Protein AF-F9Q9Z7-F1 (afdb_monomer_lite)

Radius of gyration: 21.49 Å; chains: 1; bounding box: 48×44×51 Å

Sequence (162 aa):
MTDILRACGLTEQELMEPWLRKSTVADKKILQCQDPRLAKFNYKDSDGDDNVIWGGQIIYSWPQTFKANAITTIHHEYAPLVGGGMWLSGLINFTDFADKFCTDAAFKRAVKAKESQGIYYRELGYILKTGANWAKPIADFTLTIEKPKNQLVLFAGKVKVK

Structure (mmCIF, N/CA/C/O backbone):
data_AF-F9Q9Z7-F1
#
_entry.id   AF-F9Q9Z7-F1
#
loop_
_atom_site.group_PDB
_atom_site.id
_atom_site.type_symbol
_atom_site.label_atom_id
_atom_site.label_alt_id
_atom_site.label_comp_id
_atom_site.label_asym_id
_atom_site.label_entity_id
_atom_site.label_seq_id
_atom_site.pdbx_PDB_ins_code
_atom_site.Cartn_x
_atom_site.Cartn_y
_atom_site.Cartn_z
_atom_site.occupancy
_atom_site.B_iso_or_equiv
_atom_site.auth_seq_id
_atom_site.auth_comp_id
_atom_site.auth_asym_id
_atom_site.auth_atom_id
_atom_site.pdbx_PDB_model_num
ATOM 1 N N . MET A 1 1 ? -0.677 7.573 18.945 1.00 86.62 1 MET A N 1
ATOM 2 C CA . MET A 1 1 ? 0.136 8.480 18.106 1.00 86.62 1 MET A CA 1
ATOM 3 C C . MET A 1 1 ? -0.766 9.327 17.230 1.00 86.62 1 MET A C 1
ATOM 5 O O . MET A 1 1 ? -0.782 10.529 17.423 1.00 86.62 1 MET A O 1
ATOM 9 N N . THR A 1 2 ? -1.576 8.719 16.359 1.00 89.62 2 THR A N 1
ATOM 10 C CA . THR A 1 2 ? -2.548 9.426 15.505 1.00 89.62 2 THR A CA 1
ATOM 11 C C . THR A 1 2 ? -3.388 10.449 16.270 1.00 89.62 2 THR A C 1
ATOM 13 O O . THR A 1 2 ? -3.457 11.598 15.855 1.00 89.62 2 THR A O 1
ATOM 16 N N . ASP A 1 3 ? -3.928 10.085 17.436 1.00 91.62 3 ASP A N 1
ATOM 17 C CA . ASP A 1 3 ? -4.734 11.010 18.251 1.00 91.62 3 ASP A CA 1
ATOM 18 C C . ASP A 1 3 ? -3.932 12.188 18.818 1.00 91.62 3 ASP A C 1
ATOM 20 O O . ASP A 1 3 ? -4.465 13.283 18.952 1.00 91.62 3 ASP A O 1
ATOM 24 N N . ILE A 1 4 ? -2.643 11.982 19.114 1.00 92.75 4 ILE A N 1
ATOM 25 C CA . ILE A 1 4 ? -1.738 13.052 19.564 1.00 92.75 4 ILE A CA 1
ATOM 26 C C . ILE A 1 4 ? -1.559 14.067 18.434 1.00 92.75 4 ILE A C 1
ATOM 28 O O . ILE A 1 4 ? -1.733 15.264 18.628 1.00 92.75 4 ILE A O 1
ATOM 32 N N . LEU A 1 5 ? -1.267 13.575 17.229 1.00 92.88 5 LEU A N 1
ATOM 33 C CA . LEU A 1 5 ? -1.066 14.421 16.057 1.00 92.88 5 LEU A CA 1
ATOM 34 C C . LEU 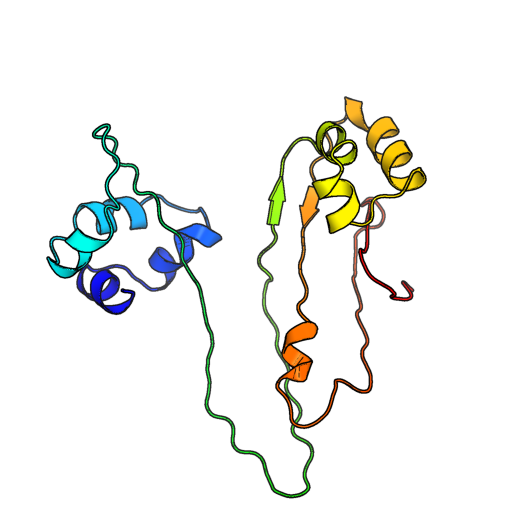A 1 5 ? -2.358 15.146 15.649 1.00 92.88 5 LEU A C 1
ATOM 36 O O . LEU A 1 5 ? -2.322 16.331 15.329 1.00 92.88 5 LEU A O 1
ATOM 40 N N . ARG A 1 6 ? -3.517 14.482 15.746 1.00 93.75 6 ARG A N 1
ATOM 41 C CA . ARG A 1 6 ? -4.828 15.119 15.536 1.00 93.75 6 ARG A CA 1
ATOM 42 C C . ARG A 1 6 ? -5.100 16.223 16.556 1.00 93.75 6 ARG A C 1
ATOM 44 O O . ARG A 1 6 ? -5.553 17.296 16.170 1.00 93.75 6 ARG A O 1
ATOM 51 N N . ALA A 1 7 ? -4.779 16.000 17.832 1.00 93.44 7 ALA A N 1
ATOM 52 C CA . ALA A 1 7 ? -4.890 17.030 18.868 1.00 93.44 7 ALA A CA 1
ATOM 53 C C . ALA A 1 7 ? -3.965 18.234 18.601 1.00 93.44 7 ALA A C 1
ATOM 55 O O . ALA A 1 7 ? -4.300 19.355 18.969 1.00 93.44 7 ALA A O 1
ATOM 56 N N . CYS A 1 8 ? -2.852 18.020 17.894 1.00 92.38 8 CYS A N 1
ATOM 57 C CA . CYS A 1 8 ? -1.962 19.070 17.396 1.00 92.38 8 CYS A CA 1
ATOM 58 C C . CYS A 1 8 ? -2.401 19.701 16.060 1.00 92.38 8 CYS A C 1
ATOM 60 O O . CYS A 1 8 ? -1.640 20.447 15.447 1.00 92.38 8 CYS A O 1
ATOM 62 N N . GLY A 1 9 ? -3.627 19.433 15.600 1.00 93.94 9 GLY A N 1
ATOM 63 C CA . GLY A 1 9 ? -4.217 20.090 14.432 1.00 93.94 9 GLY A CA 1
ATOM 64 C C . GLY A 1 9 ? -3.830 19.481 13.084 1.00 93.94 9 GLY A C 1
ATOM 65 O O . GLY A 1 9 ? -4.036 20.126 12.049 1.00 93.94 9 GLY A O 1
ATOM 66 N N . LEU A 1 10 ? -3.273 18.264 13.066 1.00 94.19 10 LEU A N 1
ATOM 67 C CA . LEU A 1 10 ? -3.090 17.515 11.825 1.00 94.19 10 LEU A CA 1
ATOM 68 C C . LEU A 1 10 ? -4.419 16.908 11.361 1.00 94.19 10 LEU A C 1
ATOM 70 O O . LEU A 1 10 ? -5.090 16.178 12.092 1.00 94.19 10 LEU A O 1
ATOM 74 N N . THR A 1 11 ? -4.768 17.189 10.113 1.00 93.12 11 THR A N 1
ATOM 75 C CA . THR A 1 11 ? -5.904 16.587 9.410 1.00 93.12 11 THR A CA 1
ATOM 76 C C . THR A 1 11 ? -5.576 15.170 8.939 1.00 93.12 11 THR A C 1
ATOM 78 O O . THR A 1 11 ? -4.414 14.773 8.859 1.00 93.12 11 THR A O 1
ATOM 81 N N . GLU A 1 12 ? -6.598 14.390 8.575 1.00 88.38 12 GLU A N 1
ATOM 82 C CA . GLU A 1 12 ? -6.377 13.056 8.004 1.00 88.38 12 GLU A CA 1
ATOM 83 C C . GLU A 1 12 ? -5.551 13.107 6.718 1.00 88.38 12 GLU A C 1
ATOM 85 O O . GLU A 1 12 ? -4.647 12.296 6.554 1.00 88.38 12 GLU A O 1
ATOM 90 N N . GLN A 1 13 ? -5.799 14.092 5.852 1.00 88.50 13 GLN A N 1
ATOM 91 C CA . GLN A 1 13 ? -5.035 14.274 4.621 1.00 88.50 13 GLN A CA 1
ATOM 92 C C . GLN A 1 13 ? -3.555 14.567 4.903 1.00 88.50 13 GLN A C 1
ATOM 94 O O . GLN A 1 13 ? -2.686 13.985 4.260 1.00 88.50 13 GLN A O 1
ATOM 99 N N . GLU A 1 14 ? -3.257 15.410 5.895 1.00 90.50 14 GLU A N 1
ATOM 100 C CA . GLU A 1 14 ? -1.877 15.706 6.303 1.00 90.50 14 GLU A CA 1
ATOM 101 C C . GLU A 1 14 ? -1.180 14.474 6.900 1.00 90.50 14 GLU A C 1
ATOM 103 O O . GLU A 1 14 ? -0.003 14.236 6.650 1.00 90.50 14 GLU A O 1
ATOM 108 N N . LEU A 1 15 ? -1.913 13.626 7.624 1.00 90.62 15 LEU A N 1
ATOM 109 C CA . LEU A 1 15 ? -1.389 12.355 8.137 1.00 90.62 15 LEU A CA 1
ATOM 110 C C . LEU A 1 15 ? -1.109 11.322 7.029 1.00 90.62 15 LEU A C 1
ATOM 112 O O . LEU A 1 15 ? -0.413 10.335 7.275 1.00 90.62 15 LEU A O 1
ATOM 116 N N . MET A 1 16 ? -1.618 11.544 5.813 1.00 88.00 16 MET A N 1
ATOM 117 C CA . MET A 1 16 ? -1.320 10.735 4.627 1.00 88.00 16 MET A CA 1
ATOM 118 C C . MET A 1 16 ? -0.123 11.263 3.819 1.00 88.00 16 MET A C 1
ATOM 120 O O . MET A 1 16 ? 0.286 10.604 2.863 1.00 88.00 16 MET A O 1
ATOM 124 N N . GLU A 1 17 ? 0.478 12.401 4.184 1.00 87.12 17 GLU A N 1
ATOM 125 C CA . GLU A 1 17 ? 1.597 13.003 3.439 1.00 87.12 17 GLU A CA 1
ATOM 126 C C . GLU A 1 17 ? 2.808 12.086 3.207 1.00 87.12 17 GLU A C 1
ATOM 128 O O . GLU A 1 17 ? 3.343 12.131 2.101 1.00 87.12 17 GLU A O 1
ATOM 133 N N . PRO A 1 18 ? 3.211 11.168 4.111 1.00 84.81 18 PRO A N 1
ATOM 134 C CA . PRO A 1 18 ? 4.303 10.236 3.818 1.00 84.81 18 PRO A CA 1
ATOM 135 C C . PRO A 1 18 ? 4.047 9.390 2.562 1.00 84.81 18 PRO A C 1
ATOM 137 O O . PRO A 1 18 ? 4.984 8.960 1.884 1.00 84.81 18 PRO A O 1
ATOM 140 N N . TRP A 1 19 ? 2.768 9.182 2.237 1.00 80.19 19 TRP A N 1
ATOM 141 C CA . TRP A 1 19 ? 2.303 8.457 1.062 1.00 80.19 19 TRP A CA 1
ATOM 142 C C . TRP A 1 19 ? 2.008 9.370 -0.130 1.00 80.19 19 TRP A C 1
ATOM 144 O O . TRP A 1 19 ? 2.283 8.989 -1.265 1.00 80.19 19 TRP A O 1
ATOM 154 N N . LEU A 1 20 ? 1.446 10.559 0.109 1.00 79.75 20 LEU A N 1
ATOM 155 C CA . LEU A 1 20 ? 1.052 11.495 -0.950 1.00 79.75 20 LEU A CA 1
ATOM 156 C C . LEU A 1 20 ? 2.224 12.343 -1.465 1.00 79.75 20 LEU A C 1
ATOM 158 O O . LEU A 1 20 ? 2.258 12.652 -2.656 1.00 79.75 20 LEU A O 1
ATOM 162 N N . ARG A 1 21 ? 3.163 12.703 -0.580 1.00 72.94 21 ARG A N 1
ATOM 163 C CA . ARG A 1 21 ? 4.323 13.581 -0.808 1.00 72.94 21 ARG A CA 1
ATOM 164 C C . ARG A 1 21 ? 3.963 14.873 -1.543 1.00 72.94 21 ARG A C 1
ATOM 166 O O . ARG A 1 21 ? 4.645 15.268 -2.487 1.00 72.94 21 ARG A O 1
ATOM 173 N N . LYS A 1 22 ? 2.857 15.506 -1.154 1.00 74.00 22 LYS A N 1
ATOM 174 C CA . LYS A 1 22 ? 2.342 16.720 -1.803 1.00 74.00 22 LYS A CA 1
ATOM 175 C C . LYS A 1 22 ? 2.761 17.989 -1.071 1.00 74.00 22 LYS A C 1
ATOM 177 O O . LYS A 1 22 ? 2.692 19.062 -1.667 1.00 74.00 22 LYS A O 1
ATOM 182 N N . SER A 1 23 ? 3.159 17.889 0.198 1.00 77.56 23 SER A N 1
ATOM 183 C CA . SER A 1 23 ? 3.392 19.048 1.056 1.00 77.56 23 SER A CA 1
ATOM 184 C C . SER A 1 23 ? 4.289 18.735 2.259 1.00 77.56 23 SER A C 1
ATOM 186 O O . SER A 1 23 ? 4.306 17.613 2.750 1.00 77.56 23 SER A O 1
ATOM 188 N N . THR A 1 24 ? 4.970 19.757 2.788 1.00 80.69 24 THR A N 1
ATOM 189 C CA . THR A 1 24 ? 5.709 19.716 4.070 1.00 80.69 24 THR A CA 1
ATOM 190 C C . THR A 1 24 ? 4.902 20.303 5.236 1.00 80.69 24 THR A C 1
ATOM 192 O O . THR A 1 24 ? 5.420 20.548 6.324 1.00 80.69 24 THR A O 1
ATOM 195 N N . VAL A 1 25 ? 3.606 20.575 5.036 1.00 87.75 25 VAL A N 1
ATOM 196 C CA . VAL A 1 25 ? 2.740 21.158 6.079 1.00 87.75 25 VAL A CA 1
ATOM 197 C C . VAL A 1 25 ? 2.619 20.233 7.293 1.00 87.75 25 VAL A C 1
ATOM 199 O O . VAL A 1 25 ? 2.663 20.715 8.426 1.00 87.75 25 VAL A O 1
ATOM 202 N N . ALA A 1 26 ? 2.501 18.920 7.074 1.00 89.94 26 ALA A N 1
ATOM 203 C CA . ALA A 1 26 ? 2.442 17.942 8.157 1.00 89.94 26 ALA A CA 1
ATOM 204 C C . ALA A 1 26 ? 3.720 17.976 9.011 1.00 89.94 26 ALA A C 1
ATOM 206 O O . ALA A 1 26 ? 3.630 18.016 10.236 1.00 89.94 26 ALA A O 1
ATOM 207 N N . ASP A 1 27 ? 4.883 18.069 8.366 1.00 88.56 27 ASP A N 1
ATOM 208 C CA . ASP A 1 27 ? 6.194 18.119 9.017 1.00 88.56 27 ASP A CA 1
ATOM 209 C C . ASP A 1 27 ? 6.291 19.314 9.972 1.00 88.56 27 ASP A C 1
ATOM 211 O O . ASP A 1 27 ? 6.567 19.158 11.164 1.00 88.56 27 ASP A O 1
ATOM 215 N N . LYS A 1 28 ? 5.924 20.506 9.482 1.00 88.56 28 LYS A N 1
ATOM 216 C CA . LYS A 1 28 ? 5.899 21.741 10.281 1.00 88.56 28 LYS A CA 1
ATOM 217 C C . LYS A 1 28 ? 4.968 21.629 11.488 1.00 88.56 28 LYS A C 1
ATOM 219 O O . LYS A 1 28 ? 5.346 22.012 12.594 1.00 88.56 28 LYS A O 1
ATOM 224 N N . LYS A 1 29 ? 3.765 21.075 11.301 1.00 91.06 29 LYS A N 1
ATOM 225 C CA . LYS A 1 29 ? 2.803 20.873 12.398 1.00 91.06 29 LYS A CA 1
ATOM 226 C C . LYS A 1 29 ? 3.312 19.869 13.435 1.00 91.06 29 LYS A C 1
ATOM 228 O O . LYS A 1 29 ? 3.120 20.082 14.630 1.00 91.06 29 LYS A O 1
ATOM 233 N N . ILE A 1 30 ? 3.985 18.800 13.007 1.00 90.50 30 ILE A N 1
ATOM 234 C CA . ILE A 1 30 ? 4.584 17.805 13.910 1.00 90.50 30 ILE A CA 1
ATOM 235 C C . ILE A 1 30 ? 5.708 18.436 14.743 1.00 90.50 30 ILE A C 1
ATOM 237 O O . ILE A 1 30 ? 5.770 18.225 15.956 1.00 90.50 30 ILE A O 1
ATOM 241 N N . LEU A 1 31 ? 6.570 19.249 14.129 1.00 88.31 31 LEU A N 1
ATOM 242 C CA . LEU A 1 31 ? 7.656 19.943 14.831 1.00 88.31 31 LEU A CA 1
ATOM 243 C C . LEU A 1 31 ? 7.145 20.957 15.866 1.00 88.31 31 LEU A C 1
ATOM 245 O O . LEU A 1 31 ? 7.736 21.083 16.942 1.00 88.31 31 LEU A O 1
ATOM 249 N N . GLN A 1 32 ? 6.027 21.626 15.567 1.00 89.12 32 GLN A N 1
ATOM 250 C CA . GLN A 1 32 ? 5.367 22.599 16.447 1.00 89.12 32 GLN A CA 1
ATOM 251 C C . GLN A 1 32 ? 4.482 21.961 17.529 1.00 89.12 32 GLN A C 1
ATOM 253 O O . GLN A 1 32 ? 4.077 22.645 18.470 1.00 89.12 32 GLN A O 1
ATOM 258 N N . CYS A 1 33 ? 4.180 20.665 17.430 1.00 90.69 33 CYS A N 1
ATOM 259 C CA . CYS A 1 33 ? 3.360 19.955 18.406 1.00 90.69 33 CYS A CA 1
ATOM 260 C C . CYS A 1 33 ? 4.098 19.834 19.750 1.00 90.69 33 CYS A C 1
ATOM 262 O O . CYS A 1 33 ? 5.138 19.184 19.850 1.00 90.69 33 CYS A O 1
ATOM 264 N N . GLN A 1 34 ? 3.541 20.444 20.800 1.00 89.69 34 GLN A N 1
ATOM 265 C CA . GLN A 1 34 ? 4.125 20.470 22.151 1.00 89.69 34 GLN A CA 1
ATOM 266 C C . GLN A 1 34 ? 3.593 19.355 23.065 1.00 89.69 34 GLN A C 1
ATOM 268 O O . GLN A 1 34 ? 3.776 19.408 24.280 1.00 89.69 34 GLN A O 1
ATOM 273 N N . ASP A 1 35 ? 2.914 18.344 22.512 1.00 92.12 35 ASP A N 1
ATOM 274 C CA . ASP A 1 35 ? 2.385 17.252 23.325 1.00 92.12 35 ASP A CA 1
ATOM 275 C C . ASP A 1 35 ? 3.545 16.439 23.940 1.00 92.12 35 ASP A C 1
ATOM 277 O O . ASP A 1 35 ? 4.345 15.848 23.204 1.00 92.12 35 ASP A O 1
ATOM 281 N N . PRO A 1 36 ? 3.645 16.351 25.280 1.00 89.94 36 PRO A N 1
ATOM 282 C CA . PRO A 1 36 ? 4.777 15.711 25.951 1.00 89.94 36 PRO A CA 1
ATOM 283 C C . PRO A 1 36 ? 4.899 14.220 25.618 1.00 89.94 36 PRO A C 1
ATOM 285 O O . PRO A 1 36 ? 5.981 13.642 25.716 1.00 89.94 36 PRO A O 1
ATOM 288 N N . ARG A 1 37 ? 3.815 13.576 25.165 1.00 90.50 37 ARG A N 1
ATOM 289 C CA . ARG A 1 37 ? 3.824 12.166 24.756 1.00 90.50 37 ARG A CA 1
ATOM 290 C C . ARG A 1 37 ? 4.612 11.937 23.466 1.00 90.50 37 ARG A C 1
ATOM 292 O O . ARG A 1 37 ? 4.934 10.781 23.184 1.00 90.50 37 ARG A O 1
ATOM 299 N N . LEU A 1 38 ? 4.926 12.988 22.697 1.00 86.81 38 LEU A N 1
ATOM 300 C CA . LEU A 1 38 ? 5.791 12.895 21.518 1.00 86.81 38 LEU A CA 1
ATOM 301 C C . LEU A 1 38 ? 7.283 12.800 21.860 1.00 86.81 38 LEU A C 1
ATOM 303 O O . LEU A 1 38 ? 8.050 12.270 21.056 1.00 86.81 38 LEU A O 1
ATOM 307 N N . ALA A 1 39 ? 7.698 13.242 23.052 1.00 83.81 39 ALA A N 1
ATOM 308 C CA . ALA A 1 39 ? 9.111 13.297 23.439 1.00 83.81 39 ALA A CA 1
ATOM 309 C C . ALA A 1 39 ? 9.819 11.932 23.347 1.00 83.81 39 ALA A C 1
ATOM 311 O O . ALA A 1 39 ? 11.002 11.861 23.031 1.00 83.81 39 ALA A O 1
ATOM 312 N N . LYS A 1 40 ? 9.083 10.830 23.544 1.00 86.75 40 LYS A N 1
ATOM 313 C CA . LYS A 1 40 ? 9.626 9.463 23.490 1.00 86.75 40 LYS A CA 1
ATOM 314 C C . LYS A 1 40 ? 10.016 8.967 22.092 1.00 86.75 40 LYS A C 1
ATOM 316 O O . LYS A 1 40 ? 10.605 7.898 21.992 1.00 86.75 40 LYS A O 1
ATOM 321 N N . PHE A 1 41 ? 9.630 9.670 21.026 1.00 84.00 41 PHE A N 1
ATOM 322 C CA . PHE A 1 41 ? 9.814 9.195 19.648 1.00 84.00 41 PHE A CA 1
ATOM 323 C C . PHE A 1 41 ? 11.059 9.750 18.954 1.00 84.00 41 PHE A C 1
ATOM 325 O O . PHE A 1 41 ? 11.308 9.356 17.823 1.00 84.00 41 PHE A O 1
ATOM 332 N N . ASN A 1 42 ? 11.817 10.642 19.607 1.00 79.38 42 ASN A N 1
ATOM 333 C CA . ASN A 1 42 ? 13.044 11.251 19.074 1.00 79.38 42 ASN A CA 1
ATOM 334 C C . ASN A 1 42 ? 12.938 11.643 17.585 1.00 79.38 42 ASN A C 1
ATOM 336 O O . ASN A 1 42 ? 13.777 11.287 16.766 1.00 79.38 42 ASN A O 1
ATOM 340 N N . TYR A 1 43 ? 11.834 12.308 17.237 1.00 79.50 43 TYR A N 1
ATOM 341 C CA . TYR A 1 43 ? 11.413 12.548 15.854 1.00 79.50 43 TYR A CA 1
ATOM 342 C C . TYR A 1 43 ? 12.038 13.807 15.235 1.00 79.50 43 TYR A C 1
ATOM 344 O O . TYR A 1 43 ? 11.867 14.061 14.046 1.00 79.50 43 TYR A O 1
ATOM 352 N N . LYS A 1 44 ? 12.715 14.621 16.047 1.00 73.81 44 LYS A N 1
ATOM 353 C CA . LYS A 1 44 ? 13.413 15.829 15.608 1.00 73.81 44 LYS A CA 1
ATOM 354 C C . LYS A 1 44 ? 14.824 15.431 15.201 1.00 73.81 44 LYS A C 1
ATOM 356 O O . LYS A 1 44 ? 15.478 14.717 15.962 1.00 73.81 44 LYS A O 1
ATOM 361 N N . ASP A 1 45 ? 15.265 15.867 14.028 1.00 64.50 45 ASP A N 1
ATOM 362 C CA . ASP A 1 45 ? 16.649 15.657 13.622 1.00 64.50 45 ASP A CA 1
ATOM 363 C C . ASP A 1 45 ? 17.599 16.465 14.524 1.00 64.50 45 ASP A C 1
ATOM 365 O O . ASP A 1 45 ? 17.244 17.519 15.060 1.00 64.50 45 ASP A O 1
ATOM 369 N N . SER A 1 46 ? 18.804 15.939 14.719 1.00 57.59 46 SER A N 1
ATOM 370 C CA . SER A 1 46 ? 19.835 16.499 15.600 1.00 57.59 46 SER A CA 1
ATOM 371 C C . SER A 1 46 ? 20.442 17.785 15.029 1.00 57.59 46 SER A C 1
ATOM 373 O O . SER A 1 46 ? 21.013 18.577 15.777 1.00 57.59 46 SER A O 1
ATOM 375 N N . ASP A 1 47 ? 20.280 18.002 13.721 1.00 61.53 47 ASP A N 1
ATOM 376 C CA . ASP A 1 47 ? 20.988 19.026 12.950 1.00 61.53 47 ASP A CA 1
ATOM 377 C C . ASP A 1 47 ? 20.237 20.370 12.844 1.00 61.53 47 ASP A C 1
ATOM 379 O O . ASP A 1 47 ? 20.709 21.298 12.191 1.00 61.53 47 ASP A O 1
ATOM 383 N N . GLY A 1 48 ? 19.085 20.517 13.514 1.00 54.72 48 GLY A N 1
ATOM 384 C CA . GLY A 1 48 ? 18.340 21.785 13.566 1.00 54.72 48 GLY A CA 1
ATOM 385 C C . GLY A 1 48 ? 17.613 22.162 12.271 1.00 54.72 48 GLY A C 1
ATOM 386 O O . GLY A 1 48 ? 17.158 23.298 12.142 1.00 54.72 48 GLY A O 1
ATOM 387 N N . ASP A 1 49 ? 17.501 21.227 11.329 1.00 59.00 49 ASP A N 1
ATOM 388 C CA . ASP A 1 49 ? 16.707 21.385 10.114 1.00 59.00 49 ASP A CA 1
ATOM 389 C C . ASP A 1 49 ? 15.205 21.206 10.417 1.00 59.00 49 ASP A C 1
ATOM 391 O O . ASP A 1 49 ? 14.823 20.465 11.328 1.00 59.00 49 ASP A O 1
ATOM 395 N N . ASP A 1 50 ? 14.332 21.828 9.619 1.00 65.19 50 ASP A N 1
AT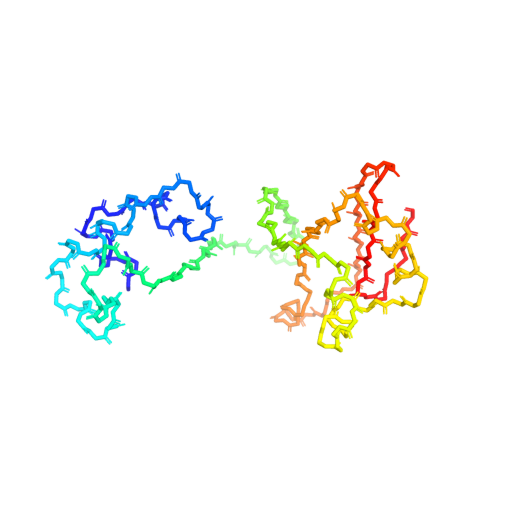OM 396 C CA . ASP A 1 50 ? 12.861 21.697 9.692 1.00 65.19 50 ASP A CA 1
ATOM 397 C C . ASP A 1 50 ? 12.373 20.302 9.219 1.00 65.19 50 ASP A C 1
ATOM 399 O O . ASP A 1 50 ? 11.211 20.107 8.848 1.00 65.19 50 ASP A O 1
ATOM 403 N N . ASN A 1 51 ? 13.263 19.309 9.230 1.00 67.50 51 ASN A N 1
ATOM 404 C CA . ASN A 1 51 ? 13.034 17.967 8.732 1.00 67.50 51 ASN A CA 1
ATOM 405 C C . ASN A 1 51 ? 12.704 17.017 9.893 1.00 67.50 51 ASN A C 1
ATOM 407 O O . ASN A 1 51 ? 13.492 16.801 10.813 1.00 67.50 51 ASN A O 1
ATOM 411 N N . VAL A 1 52 ? 11.510 16.423 9.841 1.00 81.75 52 VAL A N 1
ATOM 412 C CA . VAL A 1 52 ? 11.085 15.329 10.726 1.00 81.75 52 VAL A CA 1
ATOM 413 C C . VAL A 1 52 ? 11.092 14.025 9.942 1.00 81.75 52 VAL A C 1
ATOM 415 O O . VAL A 1 52 ? 10.491 13.923 8.873 1.00 81.75 52 VAL A O 1
ATOM 418 N N . ILE A 1 53 ? 11.735 12.995 10.488 1.00 79.75 53 ILE A N 1
ATOM 419 C CA . ILE A 1 53 ? 11.713 11.655 9.895 1.00 79.75 53 ILE A CA 1
ATOM 420 C C . ILE A 1 53 ? 10.536 10.888 10.490 1.00 79.75 53 ILE A C 1
ATOM 422 O O . ILE A 1 53 ? 10.553 10.485 11.653 1.00 79.75 53 ILE A O 1
ATOM 426 N N . TRP A 1 54 ? 9.502 10.664 9.684 1.00 86.00 54 TRP A N 1
ATOM 427 C CA . TRP A 1 54 ? 8.334 9.896 10.099 1.00 86.00 54 TRP A CA 1
ATOM 428 C C . TRP A 1 54 ? 7.700 9.132 8.934 1.00 86.00 54 TRP A C 1
ATOM 430 O O . TRP A 1 54 ? 7.908 9.431 7.760 1.00 86.00 54 TRP A O 1
ATOM 440 N N . GLY A 1 55 ? 6.920 8.111 9.282 1.00 86.69 55 GLY A N 1
ATOM 441 C CA . GLY A 1 55 ? 6.108 7.338 8.351 1.00 86.69 55 GLY A CA 1
ATOM 442 C C . GLY A 1 55 ? 4.682 7.206 8.873 1.00 86.69 55 GLY A C 1
ATOM 443 O O . GLY A 1 55 ? 4.434 7.303 10.075 1.00 86.69 55 GLY A O 1
ATOM 444 N N . GLY A 1 56 ? 3.737 6.979 7.965 1.00 85.19 56 GLY A N 1
ATOM 445 C CA . GLY A 1 56 ? 2.337 6.738 8.301 1.00 85.19 56 GLY A CA 1
ATOM 446 C C . GLY A 1 56 ? 1.919 5.322 7.927 1.00 85.19 56 GLY A C 1
ATOM 447 O O . GLY A 1 56 ? 2.468 4.738 7.003 1.00 85.19 56 GLY A O 1
ATOM 448 N N . GLN A 1 57 ? 0.899 4.786 8.591 1.00 87.00 57 GLN A N 1
ATOM 449 C CA . GLN A 1 57 ? 0.171 3.601 8.134 1.00 87.00 57 GLN A CA 1
ATOM 450 C C . GLN A 1 57 ? -1.314 3.948 8.084 1.00 87.00 57 GLN A C 1
ATOM 452 O O . GLN A 1 57 ? -1.857 4.485 9.047 1.00 87.00 57 GLN A O 1
ATOM 457 N N . ILE A 1 58 ? -1.962 3.640 6.962 1.00 85.12 58 ILE A N 1
ATOM 458 C CA . ILE A 1 58 ? -3.398 3.859 6.777 1.00 85.12 58 ILE A CA 1
ATOM 459 C C . ILE A 1 58 ? -4.087 2.499 6.857 1.00 85.12 58 ILE A C 1
ATOM 461 O O . ILE A 1 58 ? -3.726 1.576 6.127 1.00 85.12 58 ILE A O 1
ATOM 465 N N . ILE A 1 59 ? -5.066 2.377 7.753 1.00 87.94 59 ILE A N 1
ATOM 466 C CA . ILE A 1 59 ? -5.861 1.162 7.941 1.00 87.94 59 ILE A CA 1
ATOM 467 C C . ILE A 1 59 ? -7.334 1.550 7.851 1.00 87.94 59 ILE A C 1
ATOM 469 O O . ILE A 1 59 ? -7.825 2.316 8.677 1.00 87.94 59 ILE A O 1
ATOM 473 N N . TYR A 1 60 ? -8.034 0.998 6.863 1.00 88.56 60 TYR A N 1
ATOM 474 C CA . TYR A 1 60 ? -9.488 1.089 6.761 1.00 88.56 60 TYR A CA 1
ATOM 475 C C . TYR A 1 60 ? -10.103 -0.137 7.438 1.00 88.56 60 TYR A C 1
ATOM 477 O O . TYR A 1 60 ? -9.732 -1.266 7.123 1.00 88.56 60 TYR A O 1
ATOM 485 N N . SER A 1 61 ? -11.017 0.087 8.381 1.00 91.81 61 SER A N 1
ATOM 486 C CA . SER A 1 61 ? -11.689 -0.968 9.144 1.00 91.81 61 SER A CA 1
ATOM 487 C C . SER A 1 61 ? -13.177 -0.665 9.245 1.00 91.81 61 SER A C 1
ATOM 489 O O . SER A 1 61 ? -13.562 0.483 9.467 1.00 91.81 61 SER A O 1
ATOM 491 N N . TRP A 1 62 ? -14.009 -1.688 9.077 1.00 94.06 62 TRP A N 1
ATOM 492 C CA . TRP A 1 62 ? -15.459 -1.587 9.198 1.00 94.06 62 TRP A CA 1
ATOM 493 C C . TRP A 1 62 ? -16.031 -2.869 9.817 1.00 94.06 62 TRP A C 1
ATOM 495 O O . TRP A 1 62 ? -15.516 -3.962 9.563 1.00 94.06 62 TRP A O 1
ATOM 505 N N . PRO A 1 63 ? -17.094 -2.768 10.636 1.00 95.44 63 PRO A N 1
ATOM 506 C CA . PRO A 1 63 ? -17.819 -3.941 11.099 1.00 95.44 63 PRO A CA 1
ATOM 507 C C . PRO A 1 63 ? -18.598 -4.575 9.939 1.00 95.44 63 PRO A C 1
ATOM 509 O O . PRO A 1 63 ? -19.191 -3.878 9.117 1.00 95.44 63 PRO A O 1
ATOM 512 N N . GLN A 1 64 ? -18.637 -5.907 9.902 1.00 93.81 64 GLN A N 1
ATOM 513 C CA . GLN A 1 64 ? -19.394 -6.675 8.915 1.00 93.81 64 GLN A CA 1
ATOM 514 C C . GLN A 1 64 ? -20.225 -7.743 9.623 1.00 93.81 64 GLN A C 1
ATOM 516 O O . GLN A 1 64 ? -19.700 -8.548 10.391 1.00 93.81 64 GLN A O 1
ATOM 521 N N . THR A 1 65 ? -21.523 -7.790 9.331 1.00 94.69 65 THR A N 1
ATOM 522 C CA . THR A 1 65 ? -22.391 -8.889 9.765 1.00 94.69 65 THR A CA 1
ATOM 523 C C . THR A 1 65 ? -22.456 -9.951 8.670 1.00 94.69 65 THR A C 1
ATOM 525 O O . THR A 1 65 ? -22.738 -9.644 7.509 1.00 94.69 65 THR A O 1
ATOM 528 N N . PHE A 1 66 ? -22.209 -11.209 9.037 1.00 93.06 66 PHE A N 1
ATOM 529 C CA . PHE A 1 66 ? -22.296 -12.360 8.139 1.00 93.06 66 PHE A CA 1
ATOM 530 C C . PHE A 1 66 ? -23.576 -13.139 8.434 1.00 93.06 66 PHE A C 1
ATOM 532 O O . PHE A 1 66 ? -23.814 -13.548 9.570 1.00 93.06 66 PHE A O 1
ATOM 539 N N . LYS A 1 67 ? -24.415 -13.339 7.415 1.00 95.00 67 LYS A N 1
ATOM 540 C CA . LYS A 1 67 ? -25.612 -14.176 7.548 1.00 95.00 67 LYS A CA 1
ATOM 541 C C . LYS A 1 67 ? -25.198 -15.649 7.569 1.00 95.00 67 LYS A C 1
ATOM 543 O O . LYS A 1 67 ? -24.355 -16.067 6.776 1.00 95.00 67 LYS A O 1
ATOM 548 N N . ALA A 1 68 ? -25.803 -16.432 8.460 1.00 95.50 68 ALA A N 1
ATOM 549 C CA . ALA A 1 68 ? -25.562 -17.869 8.522 1.00 95.50 68 ALA A CA 1
ATOM 550 C C . ALA A 1 68 ? -25.919 -18.534 7.182 1.00 95.50 68 ALA A C 1
ATOM 552 O O . ALA A 1 68 ? -26.944 -18.210 6.584 1.00 95.50 68 ALA A O 1
ATOM 553 N N . ASN A 1 69 ? -25.075 -19.468 6.732 1.00 94.06 69 ASN A N 1
ATOM 554 C CA . ASN A 1 69 ? -25.263 -20.247 5.501 1.00 94.06 69 ASN A CA 1
ATOM 555 C C . ASN A 1 69 ? -25.453 -19.407 4.221 1.00 94.06 69 ASN A C 1
ATOM 557 O O . ASN A 1 69 ? -26.068 -19.873 3.266 1.00 94.06 69 ASN A O 1
ATOM 561 N N . ALA A 1 70 ? -24.929 -18.179 4.189 1.00 95.31 70 ALA A N 1
ATOM 562 C CA . ALA A 1 70 ? -25.020 -17.292 3.036 1.00 95.31 70 ALA A CA 1
ATOM 563 C C . ALA A 1 70 ? -23.635 -16.868 2.536 1.00 95.31 70 ALA A C 1
ATOM 565 O O . ALA A 1 70 ? -22.664 -16.823 3.292 1.00 95.31 70 ALA A O 1
ATOM 566 N N . ILE A 1 71 ? -23.564 -16.517 1.251 1.00 94.19 71 ILE A N 1
ATOM 567 C CA . ILE A 1 71 ? -22.373 -15.926 0.639 1.00 94.19 71 ILE A CA 1
ATOM 568 C C . ILE A 1 71 ? -22.423 -14.411 0.844 1.00 94.19 71 ILE A C 1
ATOM 570 O O . ILE A 1 71 ? -23.415 -13.767 0.505 1.00 94.19 71 ILE A O 1
ATOM 574 N N . THR A 1 72 ? -21.335 -13.843 1.364 1.00 93.81 72 THR A N 1
ATOM 575 C CA . THR A 1 72 ? -21.115 -12.393 1.400 1.00 93.81 72 THR A CA 1
ATOM 576 C C . THR A 1 72 ? -20.146 -12.014 0.288 1.00 93.81 72 THR A C 1
ATOM 578 O O . THR A 1 72 ? -19.009 -12.481 0.275 1.00 93.81 72 THR A O 1
ATOM 581 N N . THR A 1 73 ? -20.579 -11.146 -0.624 1.00 95.00 73 THR A N 1
ATOM 582 C CA . THR A 1 73 ? -19.725 -10.588 -1.680 1.00 95.00 73 THR A CA 1
ATOM 583 C C . THR A 1 73 ? -19.129 -9.265 -1.215 1.00 95.00 73 THR A C 1
ATOM 585 O O . THR A 1 73 ? -19.859 -8.380 -0.775 1.00 95.00 73 THR A O 1
ATOM 588 N N . ILE A 1 74 ? -17.807 -9.125 -1.327 1.00 93.19 74 ILE A N 1
ATOM 589 C CA . ILE A 1 74 ? -17.071 -7.904 -0.981 1.00 93.19 74 ILE A CA 1
ATOM 590 C C . ILE A 1 74 ? -16.445 -7.347 -2.259 1.00 93.19 74 ILE A C 1
ATOM 592 O O . ILE A 1 74 ? -15.797 -8.085 -3.000 1.00 93.19 74 ILE A O 1
ATOM 596 N N . HIS A 1 75 ? -16.632 -6.050 -2.503 1.00 95.06 75 HIS A N 1
ATOM 597 C CA . HIS A 1 75 ? -16.019 -5.322 -3.612 1.00 95.06 75 HIS A CA 1
ATOM 598 C C . HIS A 1 75 ? -15.203 -4.152 -3.061 1.00 95.06 75 HIS A C 1
ATOM 600 O O . HIS A 1 75 ? -15.722 -3.357 -2.280 1.00 95.06 75 HIS A O 1
ATOM 606 N N . HIS A 1 76 ? -13.939 -4.050 -3.470 1.00 93.94 76 HIS A N 1
ATOM 607 C CA . HIS A 1 76 ? -13.073 -2.921 -3.146 1.00 93.94 76 HIS A CA 1
ATOM 608 C C . HIS A 1 76 ? -12.653 -2.221 -4.433 1.00 93.94 76 HIS A C 1
ATOM 610 O O . HIS A 1 76 ? -12.158 -2.865 -5.355 1.00 93.94 76 HIS A O 1
ATOM 616 N N . GLU A 1 77 ? -12.782 -0.900 -4.447 1.00 94.94 77 GLU A N 1
ATOM 617 C CA . GLU A 1 77 ? -12.280 -0.036 -5.506 1.00 94.94 77 GLU A CA 1
ATOM 618 C C . GLU A 1 77 ? -11.467 1.083 -4.862 1.00 94.94 77 GLU A C 1
ATOM 620 O O . GLU A 1 77 ? -11.932 1.748 -3.935 1.00 94.94 77 GLU A O 1
ATOM 625 N N . TYR A 1 78 ? -10.222 1.247 -5.299 1.00 90.44 78 TYR A N 1
ATOM 626 C CA . TYR A 1 78 ? -9.332 2.282 -4.793 1.00 90.44 78 TYR A CA 1
ATOM 627 C C . TYR A 1 78 ? -8.197 2.548 -5.781 1.00 90.44 78 TYR A C 1
ATOM 629 O O . TYR A 1 78 ? -7.796 1.674 -6.550 1.00 90.44 78 TYR A O 1
ATOM 637 N N . ALA A 1 79 ? -7.633 3.754 -5.717 1.00 87.50 79 ALA A N 1
ATOM 638 C CA . ALA A 1 79 ? -6.365 4.052 -6.368 1.00 87.50 79 ALA A CA 1
ATOM 639 C C . ALA A 1 79 ? -5.225 3.448 -5.526 1.00 87.50 79 ALA A C 1
ATOM 641 O O . ALA A 1 79 ? -5.073 3.829 -4.361 1.00 87.50 79 ALA A O 1
ATOM 642 N N . PRO A 1 80 ? -4.437 2.493 -6.053 1.00 85.38 80 PRO A N 1
ATOM 643 C CA . PRO A 1 80 ? -3.380 1.872 -5.275 1.00 85.38 80 PRO A CA 1
ATOM 644 C C . PRO A 1 80 ? -2.229 2.847 -5.049 1.00 85.38 80 PRO A C 1
ATOM 646 O O . PRO A 1 80 ? -1.913 3.686 -5.897 1.00 85.38 80 PRO A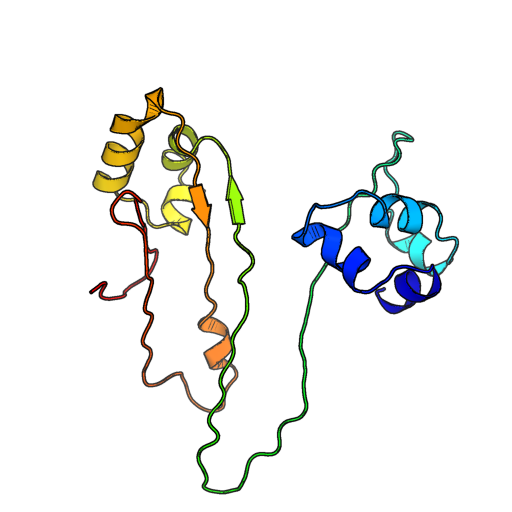 O 1
ATOM 649 N N . LEU A 1 81 ? -1.538 2.670 -3.927 1.00 81.88 81 LEU A N 1
ATOM 650 C CA . LEU A 1 81 ? -0.236 3.282 -3.752 1.00 81.88 81 LEU A CA 1
ATOM 651 C C . LEU A 1 81 ? 0.767 2.586 -4.677 1.00 81.88 81 LEU A C 1
ATOM 653 O O . LEU A 1 81 ? 0.978 1.376 -4.589 1.00 81.88 81 LEU A O 1
ATOM 657 N N . VAL A 1 82 ? 1.394 3.373 -5.543 1.00 85.31 82 VAL A N 1
ATOM 658 C CA . VAL A 1 82 ? 2.401 2.890 -6.483 1.00 85.31 82 VAL A CA 1
ATOM 659 C C . VAL A 1 82 ? 3.776 3.273 -5.959 1.00 85.31 82 VAL A C 1
ATOM 661 O O . VAL A 1 82 ? 4.109 4.455 -5.870 1.00 85.31 82 VAL A O 1
ATOM 664 N N . GLY A 1 83 ? 4.568 2.260 -5.616 1.00 82.69 83 GLY A N 1
ATOM 665 C CA . GLY A 1 83 ? 5.984 2.432 -5.334 1.00 82.69 83 GLY A CA 1
ATOM 666 C C . GLY A 1 83 ? 6.774 2.656 -6.621 1.00 82.69 83 GLY A C 1
ATOM 667 O O . GLY A 1 83 ? 6.249 2.606 -7.736 1.00 82.69 83 GLY A O 1
ATOM 668 N N . GLY A 1 84 ? 8.071 2.876 -6.487 1.00 82.62 84 GLY A N 1
ATOM 669 C CA . GLY A 1 84 ? 8.951 3.009 -7.636 1.00 82.62 84 GLY A CA 1
ATOM 670 C C . GLY A 1 84 ? 10.275 3.633 -7.257 1.00 82.62 84 GLY A C 1
ATOM 671 O O . GLY A 1 84 ? 10.481 4.075 -6.127 1.00 82.62 84 GLY A O 1
ATOM 672 N N . GLY A 1 85 ? 11.173 3.672 -8.227 1.00 77.56 85 GLY A N 1
ATOM 673 C CA . GLY A 1 85 ? 12.493 4.246 -8.050 1.00 77.56 85 GLY A CA 1
ATOM 674 C C . GLY A 1 85 ? 13.079 4.727 -9.366 1.00 77.56 85 GLY A C 1
ATOM 675 O O . GLY A 1 85 ? 12.523 4.515 -10.449 1.00 77.56 85 GLY A O 1
ATOM 676 N N . MET A 1 86 ? 14.223 5.392 -9.253 1.00 73.50 86 MET A N 1
ATOM 677 C CA . MET A 1 86 ? 14.997 5.837 -10.405 1.00 73.50 86 MET A CA 1
ATOM 678 C C . MET A 1 86 ? 15.995 4.765 -10.856 1.00 73.50 86 MET A C 1
ATOM 680 O O . MET A 1 86 ? 16.336 3.872 -10.084 1.00 73.50 86 MET A O 1
ATOM 684 N N . TRP A 1 87 ? 16.456 4.880 -12.107 1.00 82.44 87 TRP A N 1
ATOM 685 C CA . TRP A 1 87 ? 17.584 4.127 -12.674 1.00 82.44 87 TRP A CA 1
ATOM 686 C C . TRP A 1 87 ? 17.469 2.598 -12.577 1.00 82.44 87 TRP A C 1
ATOM 688 O O . TRP A 1 87 ? 18.286 1.926 -11.946 1.00 82.44 87 TRP A O 1
ATOM 698 N N . LEU A 1 88 ? 16.480 2.018 -13.269 1.00 86.25 88 LEU A N 1
ATOM 699 C CA . LEU A 1 88 ? 16.282 0.562 -13.281 1.00 86.25 88 LEU A CA 1
ATOM 700 C C . LEU A 1 88 ? 17.517 -0.209 -13.783 1.00 86.25 88 LEU A C 1
ATOM 702 O O . LEU A 1 88 ? 17.759 -1.322 -13.322 1.00 86.25 88 LEU A O 1
ATOM 706 N N . SER A 1 89 ? 18.301 0.361 -14.708 1.00 82.81 89 SER A N 1
ATOM 707 C CA . SER A 1 89 ? 19.454 -0.324 -15.315 1.00 82.81 89 SER A CA 1
ATOM 708 C C . SER A 1 89 ? 20.542 -0.702 -14.304 1.00 82.81 89 SER A C 1
ATOM 710 O O . SER A 1 89 ? 21.146 -1.768 -14.432 1.00 82.81 89 SER A O 1
ATOM 712 N N . GLY A 1 90 ? 20.735 0.108 -13.259 1.00 82.81 90 GLY A N 1
ATOM 713 C CA . GLY A 1 90 ? 21.612 -0.233 -12.139 1.00 82.81 90 GLY A CA 1
ATOM 714 C C . GLY A 1 90 ? 20.997 -1.298 -11.231 1.00 82.81 90 GLY A C 1
ATOM 715 O O . GLY A 1 90 ? 21.673 -2.247 -10.837 1.00 82.81 90 GLY A O 1
ATOM 716 N N . LEU A 1 91 ? 19.694 -1.182 -10.954 1.00 87.00 91 LEU A N 1
ATOM 717 C CA . LEU A 1 91 ? 18.982 -2.030 -9.993 1.00 87.00 91 LEU A CA 1
ATOM 718 C C . LEU A 1 91 ? 18.907 -3.504 -10.404 1.00 87.00 91 LEU A C 1
ATOM 720 O O . LEU A 1 91 ? 19.072 -4.386 -9.568 1.00 87.00 91 LEU A O 1
ATOM 724 N N . ILE A 1 92 ? 18.727 -3.786 -11.695 1.00 87.31 92 ILE A N 1
ATOM 725 C CA . ILE A 1 92 ? 18.575 -5.160 -12.210 1.00 87.31 92 ILE A CA 1
ATOM 726 C C . ILE A 1 92 ? 19.804 -6.064 -12.007 1.00 87.31 92 ILE A C 1
ATOM 728 O O . ILE A 1 92 ? 19.726 -7.279 -12.227 1.00 87.31 92 ILE A O 1
ATOM 732 N N . ASN A 1 93 ? 20.950 -5.491 -11.634 1.00 85.38 93 ASN A N 1
ATOM 733 C CA . ASN A 1 93 ? 22.171 -6.243 -11.361 1.00 85.38 93 ASN A CA 1
ATOM 734 C C . ASN A 1 93 ? 22.334 -6.594 -9.873 1.00 85.38 93 ASN A C 1
ATOM 736 O O . ASN A 1 93 ? 23.158 -7.450 -9.565 1.00 85.38 93 ASN A O 1
ATOM 740 N N . PHE A 1 94 ? 21.550 -5.996 -8.969 1.00 89.69 94 PHE A N 1
ATOM 741 C CA . PHE A 1 94 ? 21.565 -6.354 -7.551 1.00 89.69 94 PHE A CA 1
ATOM 742 C C . PHE A 1 94 ? 20.741 -7.617 -7.300 1.00 89.69 94 PHE A C 1
ATOM 744 O O . PHE A 1 94 ? 19.608 -7.732 -7.774 1.00 8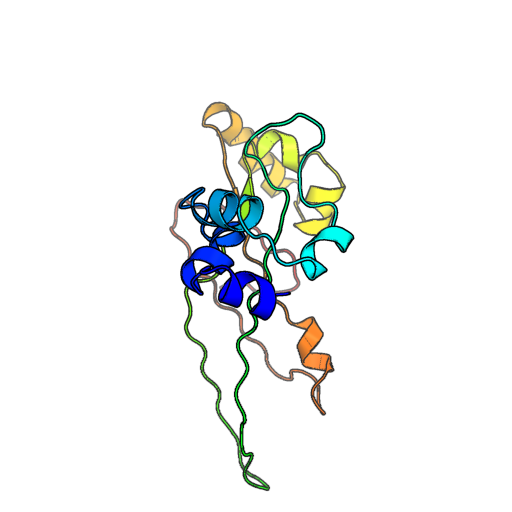9.69 94 PHE A O 1
ATOM 751 N N . THR A 1 95 ? 21.299 -8.547 -6.524 1.00 88.25 95 THR A N 1
ATOM 752 C CA . THR A 1 95 ? 20.654 -9.825 -6.188 1.00 88.25 95 THR A CA 1
ATOM 753 C C . THR A 1 95 ? 19.328 -9.610 -5.464 1.00 88.25 95 THR A C 1
ATOM 755 O O . THR A 1 95 ? 18.322 -10.157 -5.895 1.00 88.2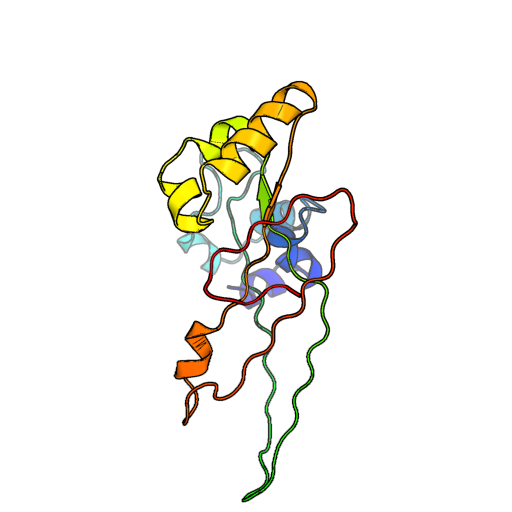5 95 THR A O 1
ATOM 758 N N . ASP A 1 96 ? 19.280 -8.715 -4.474 1.00 89.25 96 ASP A N 1
ATOM 759 C CA . ASP A 1 96 ? 18.055 -8.429 -3.712 1.00 89.25 96 ASP A CA 1
ATOM 760 C C . ASP A 1 96 ? 16.901 -7.956 -4.604 1.00 89.25 96 ASP A C 1
ATOM 762 O O . ASP A 1 96 ? 15.751 -8.367 -4.438 1.00 89.25 96 ASP A O 1
ATOM 766 N N . PHE A 1 97 ? 17.203 -7.106 -5.591 1.00 87.88 97 PHE A N 1
ATOM 767 C CA . PHE A 1 97 ? 16.216 -6.659 -6.569 1.00 87.88 97 PHE A CA 1
ATOM 768 C C . PHE A 1 97 ? 15.793 -7.818 -7.478 1.00 87.88 97 PHE A C 1
ATOM 770 O O . PHE A 1 97 ? 14.603 -8.025 -7.720 1.00 87.88 97 PHE A O 1
ATOM 777 N N . ALA A 1 98 ? 16.763 -8.588 -7.973 1.00 84.81 98 ALA A N 1
ATOM 778 C CA . ALA A 1 98 ? 16.501 -9.715 -8.852 1.00 84.81 98 ALA A CA 1
ATOM 779 C C . ALA A 1 98 ? 15.629 -10.786 -8.184 1.00 84.81 98 ALA A C 1
ATOM 781 O O . ALA A 1 98 ? 14.711 -11.287 -8.830 1.00 84.81 98 ALA A O 1
ATOM 782 N N . ASP A 1 99 ? 15.859 -11.075 -6.907 1.00 86.81 99 ASP A N 1
ATOM 783 C CA . ASP A 1 99 ? 15.105 -12.058 -6.135 1.00 86.81 99 ASP A CA 1
ATOM 784 C C . ASP A 1 99 ? 13.699 -11.549 -5.817 1.00 86.81 99 ASP A C 1
ATOM 786 O O . ASP A 1 99 ? 12.711 -12.246 -6.064 1.00 86.81 99 ASP A O 1
ATOM 790 N N . LYS A 1 100 ? 13.585 -10.296 -5.351 1.00 86.81 100 LYS A N 1
ATOM 791 C CA . LYS A 1 100 ? 12.292 -9.682 -5.019 1.00 86.81 100 LYS A CA 1
ATOM 792 C C . LYS A 1 100 ? 11.363 -9.609 -6.233 1.00 86.81 100 LYS A C 1
ATOM 794 O O . LYS A 1 100 ? 10.170 -9.878 -6.105 1.00 86.81 100 LYS A O 1
ATOM 799 N N . PHE A 1 101 ? 11.897 -9.240 -7.397 1.00 86.75 101 PHE A N 1
ATOM 800 C CA . PHE A 1 101 ? 11.111 -9.035 -8.618 1.00 86.75 101 PHE A CA 1
ATOM 801 C C . PHE A 1 101 ? 11.190 -10.194 -9.613 1.00 86.75 101 PHE A C 1
ATOM 803 O O . PHE A 1 101 ? 10.550 -10.130 -10.660 1.00 86.75 101 PHE A O 1
ATOM 810 N N . CYS A 1 102 ? 11.934 -11.255 -9.297 1.00 88.31 102 CYS A N 1
ATOM 811 C CA . CYS A 1 102 ? 12.167 -12.396 -10.183 1.00 88.31 102 CYS A CA 1
ATOM 812 C C . CYS A 1 102 ? 12.688 -11.967 -11.572 1.00 88.31 102 CYS A C 1
ATOM 814 O O . CYS A 1 102 ? 12.181 -12.413 -12.602 1.00 88.31 102 CYS A O 1
ATOM 816 N N . THR A 1 103 ? 13.678 -11.066 -11.629 1.00 87.69 103 THR A N 1
ATOM 817 C CA . THR A 1 103 ? 14.202 -10.569 -12.914 1.00 87.69 103 THR A CA 1
ATOM 818 C C . THR A 1 103 ? 14.998 -11.656 -13.635 1.00 87.69 103 THR A C 1
ATOM 820 O O . THR A 1 103 ? 16.044 -12.090 -13.144 1.00 87.69 103 THR A O 1
ATOM 823 N N . ASP A 1 104 ? 14.572 -12.039 -14.835 1.00 87.19 104 ASP A N 1
ATOM 824 C CA . ASP A 1 104 ? 15.289 -13.013 -15.655 1.00 87.19 104 ASP A CA 1
ATOM 825 C C . ASP A 1 104 ? 16.281 -12.355 -16.636 1.00 87.19 104 ASP A C 1
ATOM 827 O O . ASP A 1 104 ? 16.373 -11.131 -16.780 1.00 87.19 104 ASP A O 1
ATOM 831 N N . ALA A 1 105 ? 17.066 -13.181 -17.333 1.00 90.06 105 ALA A N 1
ATOM 832 C CA . ALA A 1 105 ? 18.048 -12.694 -18.298 1.00 90.06 105 ALA A CA 1
ATOM 833 C C . ALA A 1 105 ? 17.406 -11.940 -19.480 1.00 90.06 105 ALA A C 1
ATOM 835 O O . ALA A 1 105 ? 18.032 -11.035 -20.036 1.00 90.06 105 ALA A O 1
ATOM 836 N N . ALA A 1 106 ? 16.177 -12.291 -19.874 1.00 89.06 106 ALA A N 1
ATOM 837 C CA . ALA A 1 106 ? 15.464 -11.614 -20.955 1.00 89.06 106 ALA A CA 1
ATOM 838 C C . ALA A 1 106 ? 15.050 -10.195 -20.544 1.00 89.06 106 ALA A C 1
ATOM 840 O O . ALA A 1 106 ? 15.316 -9.244 -21.282 1.00 89.06 106 ALA A O 1
ATOM 841 N N . PHE A 1 107 ? 14.502 -10.038 -19.340 1.00 88.81 107 PHE A N 1
ATOM 842 C CA . PHE A 1 107 ? 14.164 -8.755 -18.744 1.00 88.81 107 PHE A CA 1
ATOM 843 C C . PHE A 1 107 ? 15.404 -7.870 -18.605 1.00 88.81 107 PHE A C 1
ATOM 845 O O . PHE A 1 107 ? 15.397 -6.723 -19.052 1.00 88.81 107 PHE A O 1
ATOM 852 N N . LYS A 1 108 ? 16.515 -8.419 -18.091 1.00 89.88 108 LYS A N 1
ATOM 853 C CA . LYS A 1 108 ? 17.789 -7.686 -17.976 1.00 89.88 108 LYS A CA 1
ATOM 854 C C . LYS A 1 108 ? 18.285 -7.167 -19.329 1.00 89.88 108 LYS A C 1
ATOM 856 O O . LYS A 1 108 ? 18.717 -6.020 -19.418 1.00 89.88 108 LYS A O 1
ATOM 861 N N . ARG A 1 109 ? 18.189 -7.969 -20.398 1.00 90.50 109 ARG A N 1
ATOM 862 C CA . ARG A 1 109 ? 18.534 -7.527 -21.764 1.00 90.50 109 ARG A CA 1
ATOM 863 C C . ARG A 1 109 ? 17.604 -6.422 -22.268 1.00 90.50 109 ARG A C 1
ATOM 865 O O . ARG A 1 109 ? 18.092 -5.445 -22.826 1.00 90.50 109 ARG A O 1
ATOM 872 N N . ALA A 1 110 ? 16.295 -6.552 -22.050 1.00 89.06 110 ALA A N 1
ATOM 873 C CA . ALA A 1 110 ? 15.312 -5.552 -22.471 1.00 89.06 110 ALA A CA 1
ATOM 874 C C . ALA A 1 110 ? 15.517 -4.194 -21.779 1.00 89.06 110 ALA A C 1
ATOM 876 O O . ALA A 1 110 ? 15.349 -3.152 -22.411 1.00 89.06 110 ALA A O 1
ATOM 877 N N . VAL A 1 111 ? 15.915 -4.204 -20.502 1.00 89.38 111 VAL A N 1
ATOM 878 C CA . VAL A 1 111 ? 16.270 -2.990 -19.755 1.00 89.38 111 VAL A CA 1
ATOM 879 C C . VAL A 1 111 ? 17.570 -2.377 -20.285 1.00 89.38 111 VAL A C 1
ATOM 881 O O . VAL A 1 111 ? 17.583 -1.187 -20.587 1.00 89.38 111 VAL A O 1
ATOM 884 N N . LYS A 1 112 ? 18.633 -3.175 -20.480 1.00 88.19 112 LYS A N 1
ATOM 885 C CA . LYS A 1 112 ? 19.916 -2.691 -21.034 1.00 88.19 112 LYS A CA 1
ATOM 886 C C . LYS A 1 112 ? 19.768 -2.073 -22.426 1.00 88.19 112 LYS A C 1
ATOM 888 O O . LYS A 1 112 ? 20.343 -1.028 -22.698 1.00 88.19 112 LYS A O 1
ATOM 893 N N . ALA A 1 113 ? 18.940 -2.661 -23.291 1.00 88.69 113 ALA A N 1
ATOM 894 C CA . ALA A 1 113 ? 18.682 -2.135 -24.635 1.00 88.69 113 ALA A CA 1
ATOM 895 C C . ALA A 1 113 ? 18.044 -0.730 -24.645 1.00 88.69 113 ALA A C 1
ATOM 897 O O . ALA A 1 113 ? 18.049 -0.057 -25.672 1.00 88.69 113 ALA A O 1
ATOM 898 N N . LYS A 1 114 ? 17.481 -0.292 -23.515 1.00 85.88 114 LYS A N 1
ATOM 899 C CA . LYS A 1 114 ? 16.828 1.009 -23.346 1.00 85.88 114 LYS A CA 1
ATOM 900 C C . LYS A 1 114 ? 17.541 1.901 -22.325 1.00 85.88 114 LYS A C 1
ATOM 902 O O . LYS A 1 114 ? 16.998 2.926 -21.928 1.00 85.88 114 LYS A O 1
ATOM 907 N N . GLU A 1 115 ? 18.745 1.531 -21.893 1.00 83.44 115 GLU A N 1
ATOM 908 C CA . GLU A 1 115 ? 19.483 2.239 -20.843 1.00 83.44 115 GLU A CA 1
ATOM 909 C C . GLU A 1 115 ? 19.733 3.714 -21.187 1.00 83.44 115 GLU A C 1
ATOM 911 O O . GLU A 1 115 ? 19.506 4.586 -20.350 1.00 83.44 115 GLU A O 1
ATOM 916 N N . SER A 1 116 ? 20.077 4.007 -22.446 1.00 83.38 116 SER A N 1
ATOM 917 C CA . SER A 1 116 ? 20.300 5.373 -22.940 1.00 83.38 116 SER A CA 1
ATOM 918 C C . SER A 1 116 ? 19.060 6.274 -22.899 1.00 83.38 116 SER A C 1
ATOM 920 O O . SER A 1 116 ? 19.190 7.489 -23.014 1.00 83.38 116 SER A O 1
ATOM 922 N N . GLN A 1 117 ? 17.861 5.706 -22.730 1.00 82.81 117 GLN A N 1
ATOM 923 C CA . GLN A 1 117 ? 16.598 6.447 -22.660 1.00 82.81 117 GLN A CA 1
ATOM 924 C C . GLN A 1 117 ? 16.238 6.871 -21.230 1.00 82.81 117 GLN A C 1
ATOM 926 O O . GLN A 1 117 ? 15.270 7.604 -21.052 1.00 82.81 117 GLN A O 1
ATOM 931 N N . GLY A 1 118 ? 16.978 6.399 -20.217 1.00 79.94 118 GLY A N 1
ATOM 932 C CA . GLY A 1 118 ? 16.617 6.578 -18.813 1.00 79.94 118 GLY A CA 1
ATOM 933 C C . GLY A 1 118 ? 15.347 5.800 -18.461 1.00 79.94 118 GLY A C 1
ATOM 934 O O . GLY A 1 118 ? 14.232 6.306 -18.572 1.00 79.94 118 GLY A O 1
ATOM 935 N N . ILE A 1 119 ? 15.493 4.545 -18.021 1.00 82.88 119 ILE A N 1
ATOM 936 C CA . ILE A 1 119 ? 14.346 3.753 -17.559 1.00 82.88 119 ILE A CA 1
ATOM 937 C C . ILE A 1 119 ? 14.100 3.948 -16.065 1.00 82.88 119 ILE A C 1
ATOM 939 O O . ILE A 1 119 ? 14.943 3.646 -15.215 1.00 82.88 119 ILE A O 1
ATOM 943 N N . TYR A 1 120 ? 12.864 4.336 -15.770 1.00 85.25 120 TYR A N 1
ATOM 944 C CA . TYR A 1 120 ? 12.258 4.340 -14.445 1.00 85.25 120 TYR A CA 1
ATOM 945 C C . TYR A 1 120 ? 11.326 3.137 -14.299 1.00 85.25 120 TYR A C 1
ATOM 947 O O . TYR A 1 120 ? 10.820 2.608 -15.292 1.00 85.25 120 TYR A O 1
ATOM 955 N N . TYR A 1 121 ? 11.064 2.722 -13.062 1.00 86.69 121 TYR A N 1
ATOM 956 C CA . TYR A 1 121 ? 10.111 1.651 -12.786 1.00 86.69 121 TYR A CA 1
ATOM 957 C C . TYR A 1 121 ? 9.077 2.081 -11.754 1.00 86.69 121 TYR A C 1
ATOM 959 O O . TYR A 1 121 ? 9.321 2.932 -10.896 1.00 86.69 121 TYR A O 1
ATOM 967 N N . ARG A 1 122 ? 7.908 1.456 -11.858 1.00 86.94 122 ARG A N 1
ATOM 968 C CA . ARG A 1 122 ? 6.834 1.518 -10.875 1.00 86.94 122 ARG A CA 1
ATOM 969 C C . ARG A 1 122 ? 6.635 0.118 -10.317 1.00 86.94 122 ARG A C 1
ATOM 971 O O . ARG A 1 122 ? 6.712 -0.856 -11.061 1.00 86.94 122 ARG A O 1
ATOM 978 N N . GLU A 1 123 ? 6.395 0.035 -9.019 1.00 87.31 123 GLU A N 1
ATOM 979 C CA . GLU A 1 123 ? 6.125 -1.209 -8.306 1.00 87.31 123 GLU A CA 1
ATOM 980 C C . GLU A 1 123 ? 4.694 -1.181 -7.773 1.00 87.31 123 GLU A C 1
ATOM 982 O O . GLU A 1 123 ? 4.261 -0.200 -7.164 1.00 87.31 123 GLU A O 1
ATOM 987 N N . LEU A 1 124 ? 3.983 -2.288 -7.970 1.00 87.50 124 LEU A N 1
ATOM 988 C CA . LEU A 1 124 ? 2.695 -2.549 -7.347 1.00 87.50 124 LEU A CA 1
ATOM 989 C C . LEU A 1 124 ? 2.773 -3.883 -6.604 1.00 87.50 124 LEU A C 1
ATOM 991 O O . LEU A 1 124 ? 3.063 -4.917 -7.204 1.00 87.50 124 LEU A O 1
ATOM 995 N N . GLY A 1 125 ? 2.508 -3.851 -5.300 1.00 87.31 125 GLY A N 1
ATOM 996 C CA . GLY A 1 125 ? 2.404 -5.044 -4.465 1.00 87.31 125 GLY A CA 1
ATOM 997 C C . GLY A 1 125 ? 0.951 -5.473 -4.282 1.00 87.31 125 GLY A C 1
ATOM 998 O O . GLY A 1 125 ? 0.071 -4.634 -4.097 1.00 87.31 125 GLY A O 1
ATOM 999 N N . TYR A 1 126 ? 0.704 -6.783 -4.279 1.00 88.38 126 TYR A N 1
ATOM 1000 C CA . TYR A 1 126 ? -0.589 -7.366 -3.921 1.00 88.38 126 TYR A CA 1
ATOM 1001 C C . TYR A 1 126 ? -0.385 -8.470 -2.880 1.00 88.38 126 TYR A C 1
ATOM 1003 O O . TYR A 1 126 ? 0.446 -9.362 -3.060 1.00 88.38 126 TYR A O 1
ATOM 1011 N N . ILE A 1 127 ? -1.114 -8.404 -1.764 1.00 89.25 127 ILE A N 1
ATOM 1012 C CA . ILE A 1 127 ? -0.898 -9.288 -0.613 1.00 89.25 127 ILE A CA 1
ATOM 1013 C C . ILE A 1 127 ? -1.946 -10.401 -0.619 1.00 89.25 127 ILE A C 1
ATOM 1015 O O . ILE A 1 127 ? -3.116 -10.159 -0.351 1.00 89.25 127 ILE A O 1
ATOM 1019 N N . LEU A 1 128 ? -1.502 -11.638 -0.862 1.00 90.75 128 LEU A N 1
ATOM 1020 C CA . LEU A 1 128 ? -2.341 -12.844 -0.760 1.00 90.75 128 LEU A CA 1
ATOM 1021 C C . LEU A 1 128 ? -2.140 -13.620 0.540 1.00 90.75 128 LEU A C 1
ATOM 1023 O O . LEU A 1 128 ? -3.024 -14.355 0.971 1.00 90.75 128 LEU A O 1
ATOM 1027 N N . LYS A 1 129 ? -0.975 -13.464 1.178 1.00 89.62 129 LYS A N 1
ATOM 1028 C CA . LYS A 1 129 ? -0.575 -14.271 2.342 1.00 89.62 129 LYS A CA 1
ATOM 1029 C C . LYS A 1 129 ? -1.528 -14.110 3.530 1.00 89.62 129 LYS A C 1
ATOM 1031 O O . LYS A 1 129 ? -1.755 -15.068 4.257 1.00 89.62 129 LYS A O 1
ATOM 1036 N N . THR A 1 130 ? -2.124 -12.931 3.698 1.00 90.50 130 THR A N 1
ATOM 1037 C CA . THR A 1 130 ? -3.115 -12.651 4.752 1.00 90.50 130 THR A CA 1
ATOM 1038 C C . THR A 1 130 ? -4.438 -13.386 4.548 1.00 90.50 130 THR A C 1
ATOM 1040 O O . THR A 1 130 ? -5.209 -13.506 5.495 1.00 90.50 130 THR A O 1
ATOM 1043 N N . GLY A 1 131 ? -4.686 -13.950 3.360 1.00 88.12 131 GLY A N 1
ATOM 1044 C CA . GLY A 1 131 ? -5.802 -14.863 3.117 1.00 88.12 131 GLY A CA 1
ATOM 1045 C C . GLY A 1 131 ? -5.784 -16.096 4.026 1.00 88.12 131 GLY A C 1
ATOM 1046 O O . GLY A 1 131 ? -6.835 -16.658 4.310 1.00 88.12 131 GLY A O 1
ATOM 1047 N N . ALA A 1 132 ? -4.614 -16.475 4.550 1.00 89.75 132 ALA A N 1
ATOM 1048 C CA . ALA A 1 132 ? -4.471 -17.568 5.511 1.00 89.75 132 ALA A CA 1
ATOM 1049 C C . ALA A 1 132 ? -5.070 -17.267 6.900 1.00 89.75 132 ALA A C 1
ATOM 1051 O O . ALA A 1 132 ? -5.184 -18.179 7.711 1.00 89.75 132 ALA A O 1
ATOM 1052 N N . ASN A 1 133 ? -5.461 -16.018 7.180 1.00 90.19 133 ASN A N 1
ATOM 1053 C CA . ASN A 1 133 ? -6.124 -15.650 8.436 1.00 90.19 133 ASN A CA 1
ATOM 1054 C C . ASN A 1 133 ? -7.624 -16.003 8.446 1.00 90.19 133 ASN A C 1
ATOM 1056 O O . ASN A 1 133 ? -8.266 -15.910 9.490 1.00 90.19 133 ASN A O 1
ATOM 1060 N N . TRP A 1 134 ? -8.200 -16.379 7.300 1.00 90.62 134 TRP A N 1
ATOM 1061 C CA . TRP A 1 134 ? -9.581 -16.851 7.217 1.00 90.62 134 TRP A CA 1
ATOM 1062 C C . TRP A 1 134 ? -9.688 -18.332 7.590 1.00 90.62 134 TRP A C 1
ATOM 1064 O O . TRP A 1 134 ? -8.726 -19.089 7.494 1.00 90.62 134 TRP A O 1
ATOM 1074 N N . ALA A 1 135 ? -10.894 -18.776 7.958 1.00 91.19 135 ALA A N 1
ATOM 1075 C CA . ALA A 1 135 ? -11.158 -20.168 8.340 1.00 91.19 135 ALA A CA 1
ATOM 1076 C C . ALA A 1 135 ? -10.828 -21.197 7.238 1.00 91.19 135 ALA A C 1
ATOM 1078 O O . ALA A 1 135 ? -10.668 -22.382 7.528 1.00 91.19 135 ALA A O 1
ATOM 1079 N N . LYS A 1 136 ? -10.756 -20.765 5.974 1.00 89.31 136 LYS A N 1
ATOM 1080 C CA . LYS A 1 136 ? -10.349 -21.582 4.826 1.00 89.31 136 LYS A CA 1
ATOM 1081 C C . LYS A 1 136 ? -9.395 -20.783 3.927 1.00 89.31 136 LYS A C 1
ATOM 1083 O O . LYS A 1 136 ? -9.535 -19.560 3.865 1.00 89.31 136 LYS A O 1
ATOM 1088 N N . PRO A 1 137 ? -8.471 -21.447 3.206 1.00 89.88 137 PRO A N 1
ATOM 1089 C CA . PRO A 1 137 ? -7.618 -20.790 2.218 1.00 89.88 137 PRO A CA 1
ATOM 1090 C C . PRO A 1 137 ? -8.416 -20.120 1.093 1.00 89.88 137 PRO A C 1
ATOM 1092 O O . PRO A 1 137 ? -9.565 -20.479 0.829 1.00 89.88 137 PRO A O 1
ATOM 1095 N N . ILE A 1 138 ? -7.762 -19.203 0.374 1.00 89.56 138 ILE A N 1
ATOM 1096 C CA . ILE A 1 138 ? -8.267 -18.696 -0.908 1.00 89.56 138 ILE A CA 1
ATOM 1097 C C . ILE A 1 138 ? -8.313 -19.878 -1.883 1.00 89.56 138 ILE A C 1
ATOM 1099 O O . ILE A 1 138 ? -7.266 -20.425 -2.226 1.00 89.56 138 ILE A O 1
ATOM 1103 N N . ALA A 1 139 ? -9.519 -20.286 -2.280 1.00 89.88 139 ALA A N 1
ATOM 1104 C CA . ALA A 1 139 ? -9.721 -21.412 -3.187 1.00 89.88 139 ALA A CA 1
ATOM 1105 C C . ALA A 1 139 ? -9.367 -21.021 -4.629 1.00 89.88 139 ALA A C 1
ATOM 1107 O O . ALA A 1 139 ? -8.383 -21.507 -5.181 1.00 89.88 139 ALA A O 1
ATOM 1108 N N . ASP A 1 140 ? -10.125 -20.080 -5.194 1.00 91.06 140 ASP A N 1
ATOM 1109 C CA . ASP A 1 140 ? -9.946 -19.592 -6.558 1.00 91.06 140 ASP A CA 1
ATOM 1110 C C . ASP A 1 140 ? -9.416 -18.155 -6.546 1.00 91.06 140 ASP A C 1
ATOM 1112 O O . ASP A 1 140 ? -9.943 -17.286 -5.849 1.00 91.06 140 ASP A O 1
ATOM 1116 N N . PHE A 1 141 ? -8.369 -17.891 -7.334 1.00 89.94 141 PHE A N 1
ATOM 1117 C CA . PHE A 1 141 ? -7.762 -16.566 -7.453 1.00 89.94 141 PHE A CA 1
ATOM 1118 C C . PHE A 1 141 ? -7.516 -16.196 -8.915 1.00 89.94 141 PHE A C 1
ATOM 1120 O O . PHE A 1 141 ? -6.879 -16.941 -9.660 1.00 89.94 141 PHE A O 1
ATOM 1127 N N . THR A 1 142 ? -7.991 -15.015 -9.311 1.00 90.31 142 THR A N 1
ATOM 1128 C CA . THR A 1 142 ? -7.730 -14.417 -10.625 1.00 90.31 142 THR A CA 1
ATOM 1129 C C . THR A 1 142 ? -7.177 -13.009 -10.433 1.00 90.31 142 THR A C 1
ATOM 1131 O O . THR A 1 142 ? -7.783 -12.201 -9.734 1.00 90.31 142 THR A O 1
ATOM 1134 N N . LEU A 1 143 ? -6.042 -12.716 -11.074 1.00 88.44 143 LEU A N 1
ATOM 1135 C CA . LEU A 1 143 ? -5.441 -11.385 -11.126 1.00 88.44 143 LEU A CA 1
ATOM 1136 C C . LEU A 1 143 ? -5.367 -10.921 -12.577 1.00 88.44 143 LEU A C 1
ATOM 1138 O O . LEU A 1 143 ? -4.679 -11.538 -13.390 1.00 88.44 143 LEU A O 1
ATOM 1142 N N . THR A 1 144 ? -6.035 -9.811 -12.871 1.00 88.50 144 THR A N 1
ATOM 1143 C CA . THR A 1 144 ? -5.962 -9.138 -14.169 1.00 88.50 144 THR A CA 1
ATOM 1144 C C . THR A 1 144 ? -5.162 -7.854 -14.004 1.00 88.50 144 THR A C 1
ATOM 1146 O O . THR A 1 144 ? -5.502 -7.018 -13.170 1.00 88.50 144 THR A O 1
ATOM 1149 N N . ILE A 1 145 ? -4.089 -7.704 -14.784 1.00 84.56 145 ILE A N 1
ATOM 1150 C CA . ILE A 1 145 ? -3.274 -6.485 -14.828 1.00 84.56 145 ILE A CA 1
ATOM 1151 C C . ILE A 1 145 ? -3.365 -5.923 -16.238 1.00 84.56 145 ILE A C 1
ATOM 1153 O O . ILE A 1 145 ? -2.875 -6.531 -17.190 1.00 84.56 145 ILE A O 1
ATOM 1157 N N . GLU A 1 146 ? -3.961 -4.747 -16.366 1.00 86.38 146 GLU A N 1
ATOM 1158 C CA . GLU A 1 146 ? -4.045 -4.037 -17.635 1.00 86.38 146 GLU A CA 1
ATOM 1159 C C . GLU A 1 146 ? -2.902 -3.028 -17.745 1.00 86.38 146 GLU A C 1
ATOM 1161 O O . GLU A 1 146 ? -2.616 -2.2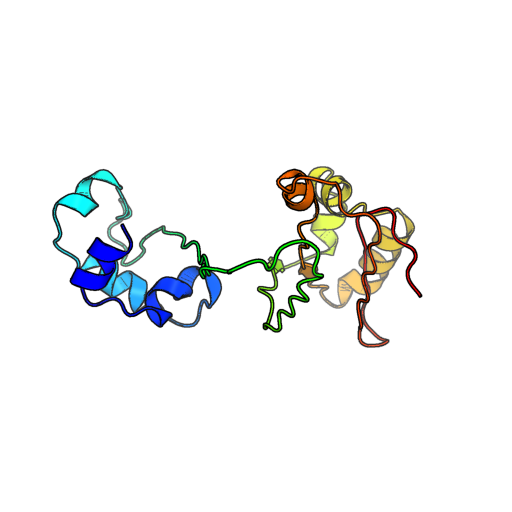78 -16.810 1.00 86.38 146 GLU A O 1
ATOM 1166 N N . LYS A 1 147 ? -2.219 -3.019 -18.895 1.00 82.94 147 LYS A N 1
ATOM 1167 C CA . LYS A 1 147 ? -1.088 -2.122 -19.155 1.00 82.94 147 LYS A CA 1
ATOM 1168 C C . LYS A 1 147 ? -1.151 -1.518 -20.560 1.00 82.94 147 LYS A C 1
ATOM 1170 O O . LYS A 1 147 ? -1.597 -2.185 -21.497 1.00 82.94 147 LYS A O 1
ATOM 1175 N N . PRO A 1 148 ? -0.581 -0.321 -20.769 1.00 85.25 148 PRO A N 1
ATOM 1176 C CA . PRO A 1 148 ? -0.300 0.187 -22.106 1.00 85.25 148 PRO A CA 1
ATOM 1177 C C . PRO A 1 148 ? 0.636 -0.738 -22.908 1.00 85.25 148 PRO A C 1
ATOM 1179 O O . PRO A 1 148 ? 1.543 -1.387 -22.367 1.00 85.25 148 PRO A O 1
ATOM 1182 N N . LYS A 1 149 ? 0.464 -0.774 -24.238 1.00 81.56 149 LYS A N 1
ATOM 1183 C CA . LYS A 1 149 ? 1.246 -1.648 -25.139 1.00 81.56 149 LYS A CA 1
ATOM 1184 C C . LYS A 1 149 ? 2.758 -1.391 -25.081 1.00 81.56 149 LYS A C 1
ATOM 1186 O O . LYS A 1 149 ? 3.537 -2.320 -25.261 1.00 81.56 149 LYS A O 1
ATOM 1191 N N . ASN A 1 150 ? 3.174 -0.162 -24.787 1.00 80.94 150 ASN A N 1
ATOM 1192 C CA . ASN A 1 150 ? 4.573 0.273 -24.773 1.00 80.94 150 ASN A CA 1
ATOM 1193 C C . ASN A 1 150 ? 5.304 0.071 -23.428 1.00 80.94 150 ASN A C 1
ATOM 1195 O O . ASN A 1 150 ? 6.478 0.429 -23.327 1.00 80.94 150 ASN A O 1
ATOM 1199 N N . GLN A 1 151 ? 4.656 -0.499 -22.405 1.00 80.94 151 GLN A N 1
ATOM 1200 C CA . GLN A 1 151 ? 5.272 -0.726 -21.092 1.00 80.94 151 GLN A CA 1
ATOM 1201 C C . GLN A 1 151 ? 5.792 -2.159 -20.922 1.00 80.94 151 GLN A C 1
ATOM 1203 O O . GLN A 1 151 ? 5.132 -3.123 -21.322 1.00 80.94 151 GLN A O 1
ATOM 1208 N N . LEU A 1 152 ? 6.966 -2.295 -20.299 1.00 76.75 152 LEU A N 1
ATOM 1209 C CA . LEU A 1 152 ? 7.473 -3.576 -19.803 1.00 76.75 152 LEU A CA 1
ATOM 1210 C C . LEU A 1 152 ? 6.777 -3.891 -18.476 1.00 76.75 152 LEU A C 1
ATOM 1212 O O . LEU A 1 152 ? 6.702 -3.023 -17.611 1.00 76.75 152 LEU A O 1
ATOM 1216 N N . VAL A 1 153 ? 6.286 -5.118 -18.313 1.00 80.62 153 VAL A N 1
ATOM 1217 C CA . VAL A 1 153 ? 5.732 -5.604 -17.044 1.00 80.62 153 VAL A CA 1
ATOM 1218 C C . VAL A 1 153 ? 6.448 -6.886 -16.669 1.00 80.62 153 VAL A C 1
ATOM 1220 O O . VAL A 1 153 ? 6.622 -7.774 -17.501 1.00 80.62 153 VAL A O 1
ATOM 1223 N N . LEU A 1 154 ? 6.873 -6.941 -15.413 1.00 77.88 154 LEU A N 1
ATOM 1224 C CA . LEU A 1 154 ? 7.480 -8.098 -14.784 1.00 77.88 154 LEU A CA 1
ATOM 1225 C C . LEU A 1 154 ? 6.577 -8.519 -13.630 1.00 77.88 154 LEU A C 1
ATOM 1227 O O . LEU A 1 154 ? 6.098 -7.670 -12.878 1.00 77.88 154 LEU A O 1
ATOM 1231 N N . PHE A 1 155 ? 6.337 -9.819 -13.507 1.00 79.81 155 PHE A N 1
ATOM 1232 C CA . PHE A 1 155 ? 5.498 -10.374 -12.458 1.00 79.81 155 PHE A CA 1
ATOM 1233 C C . PHE A 1 155 ? 6.281 -11.419 -11.665 1.00 79.81 155 PHE A C 1
ATOM 1235 O O . PHE A 1 155 ? 6.710 -12.435 -12.210 1.00 79.81 155 PHE A O 1
ATOM 1242 N N . ALA A 1 156 ? 6.444 -11.166 -10.369 1.00 74.25 156 ALA A N 1
ATOM 1243 C CA . ALA A 1 156 ? 7.090 -12.074 -9.433 1.00 74.25 156 ALA A CA 1
ATOM 1244 C C . ALA A 1 156 ? 6.038 -12.978 -8.777 1.00 74.25 156 ALA A C 1
ATOM 1246 O O . ALA A 1 156 ? 5.498 -12.680 -7.712 1.00 74.25 156 ALA A O 1
ATOM 1247 N N . GLY A 1 157 ? 5.706 -14.083 -9.443 1.00 65.62 157 GLY A N 1
ATOM 1248 C CA . GLY A 1 157 ? 4.783 -15.088 -8.923 1.00 65.62 157 GLY A CA 1
ATOM 1249 C C . GLY A 1 157 ? 4.386 -16.117 -9.978 1.00 65.62 157 GLY A C 1
ATOM 1250 O O . GLY A 1 157 ? 4.596 -15.930 -11.173 1.00 65.62 157 GLY A O 1
ATOM 1251 N N . LYS A 1 158 ? 3.785 -17.226 -9.545 1.00 51.44 158 LYS A N 1
ATOM 1252 C CA . LYS A 1 158 ? 3.272 -18.261 -10.454 1.00 51.44 158 LYS A CA 1
ATOM 1253 C C . LYS A 1 158 ? 1.862 -17.887 -10.917 1.00 51.44 158 LYS A C 1
ATOM 1255 O O . LYS A 1 158 ? 0.890 -18.351 -10.331 1.00 51.44 158 LYS A O 1
ATOM 1260 N N . VAL A 1 159 ? 1.735 -17.031 -11.929 1.00 52.94 159 VAL A N 1
ATOM 1261 C CA . VAL A 1 159 ? 0.428 -16.649 -12.498 1.00 52.94 159 VAL A CA 1
ATOM 1262 C C . VAL A 1 159 ? 0.488 -16.712 -14.024 1.00 52.94 159 VAL A C 1
ATOM 1264 O O . VAL A 1 159 ? 1.505 -16.381 -14.629 1.00 52.94 159 VAL A O 1
ATOM 1267 N N . LYS A 1 160 ? -0.597 -17.171 -14.657 1.00 39.31 160 LYS A N 1
ATOM 1268 C CA . LYS A 1 160 ? -0.757 -17.122 -16.115 1.00 39.31 160 LYS A CA 1
ATOM 1269 C C . LYS A 1 160 ? -1.184 -15.705 -16.511 1.00 39.31 160 LYS A C 1
ATOM 1271 O O . LYS A 1 160 ? -2.278 -15.289 -16.143 1.00 39.31 160 LYS A O 1
ATOM 1276 N N . VAL A 1 161 ? -0.341 -14.984 -17.247 1.00 45.69 161 VAL A N 1
ATOM 1277 C CA . VAL A 1 161 ? -0.709 -13.707 -17.884 1.00 45.69 161 VAL A CA 1
ATOM 1278 C C . VAL A 1 161 ? -1.484 -14.028 -19.168 1.00 45.69 161 VAL A C 1
ATOM 1280 O O . VAL A 1 161 ? -1.028 -14.867 -19.946 1.00 45.69 161 VAL A O 1
ATOM 1283 N N . LYS A 1 162 ? -2.663 -13.423 -19.352 1.00 39.75 162 LYS A N 1
ATOM 1284 C CA . LYS A 1 162 ? -3.433 -13.472 -20.606 1.00 39.75 162 LYS A CA 1
ATOM 1285 C C . LYS A 1 162 ? -3.124 -12.258 -21.470 1.00 39.75 162 LYS A C 1
ATOM 1287 O O . LYS A 1 162 ? -2.905 -11.177 -20.882 1.00 39.75 162 LYS A O 1
#

Organism: NCBI:txid1035188

InterPro domains:
  IPR025538 Domain of unknown function DUF4424 [PF14415] (2-155)

pLDDT: mean 84.8, std 10.17, range [39.31, 95.5]

Secondary structure (DSSP, 8-state):
-HHHHHHTT--HHHHTHHHH---SHHHHHHHH---GGGGGG--B-TT--S-B---------------TT-PPP-----PPP-EEES-HHHHTTSHHHHHHHT--HHHHHHHHTTGGG---EEE-----GGGGGSSS------------TT------SS----

Foldseek 3Di:
DVVLLVVLVDDPVLLCCLQVVPDCPSLQSLVVRPPPVCVVVPQDDPPPDSDGDDDHDDDDDDDDDDDPPDDDDDDDDDDDRKDWDWQVLVQCPDPVSCLVQVDDPVNNVVCVVCNVVTDIDIDDDDDQPCQVVDPDHDDDDDDADDDDPPDDDTHDDPDDHD